Protein AF-A0ABD5IQQ6-F1 (afdb_monomer_lite)

Organism: NCBI:txid311460

Sequence (59 aa):
MDKTKFNLSRYEHQLVAGILTMLVEDLDYTPREVFELLEDAKNQMWYALNELKNEKARK

pLDDT: mean 94.1, std 6.88, range [63.97, 98.5]

Secondary structure (DSSP, 8-state):
--TTS--TTSHHHHHHHHHHHHHHHTS---HHHHHHHHHHHHHHHHHHHHHHHHHHHH-

Foldseek 3Di:
DDPPDQDCVDPVSVVVVVVLCCCVPVVVDDNVNSVVVVVVVCVVCVVVVVVVVVVVVVD

Radius of gyration: 14.25 Å; chains: 1; bounding box: 26×26×39 Å

Structure (mmCIF, N/CA/C/O backbone):
data_AF-A0ABD5IQQ6-F1
#
_entry.id   AF-A0ABD5IQQ6-F1
#
loop_
_atom_site.group_PDB
_atom_site.id
_atom_site.type_symbol
_atom_site.label_atom_id
_atom_site.label_alt_id
_atom_site.label_comp_id
_atom_site.label_asym_id
_atom_site.label_entity_id
_atom_site.label_seq_id
_atom_site.pdbx_PDB_ins_code
_atom_site.Cartn_x
_atom_site.Cartn_y
_atom_site.Cartn_z
_atom_site.occupancy
_atom_site.B_iso_or_equiv
_atom_site.auth_seq_id
_atom_site.auth_comp_id
_atom_site.auth_asym_id
_atom_site.auth_atom_id
_atom_site.pdbx_PDB_model_num
ATOM 1 N N . MET A 1 1 ? 6.121 -10.599 17.057 1.00 65.31 1 MET A N 1
ATOM 2 C CA . MET A 1 1 ? 6.357 -10.461 15.604 1.00 65.31 1 MET A CA 1
ATOM 3 C C . MET A 1 1 ? 6.055 -9.021 15.220 1.00 65.31 1 MET A C 1
ATOM 5 O O . MET A 1 1 ? 5.012 -8.519 15.620 1.00 65.31 1 MET A O 1
ATOM 9 N N . ASP A 1 2 ? 6.982 -8.339 14.554 1.00 82.44 2 ASP A N 1
ATOM 10 C CA . ASP A 1 2 ? 6.841 -6.919 14.223 1.00 82.44 2 ASP A CA 1
ATOM 11 C C . ASP A 1 2 ? 5.819 -6.735 13.093 1.00 82.44 2 ASP A C 1
ATOM 13 O O . ASP A 1 2 ? 6.011 -7.245 11.988 1.00 82.44 2 ASP A O 1
ATOM 17 N N . LYS A 1 3 ? 4.711 -6.042 13.381 1.00 84.44 3 LYS A N 1
ATOM 18 C CA . LYS A 1 3 ? 3.645 -5.813 12.397 1.00 84.44 3 LYS A CA 1
ATOM 19 C C . LYS A 1 3 ? 4.045 -4.820 11.306 1.00 84.44 3 LYS A C 1
ATOM 21 O O . LYS A 1 3 ? 3.372 -4.789 10.286 1.00 84.44 3 LYS A O 1
ATOM 26 N N . THR A 1 4 ? 5.109 -4.049 11.523 1.00 89.00 4 THR A N 1
ATOM 27 C CA . THR A 1 4 ? 5.565 -2.980 10.626 1.00 89.00 4 THR A CA 1
ATOM 28 C C . THR A 1 4 ? 6.620 -3.445 9.621 1.00 89.00 4 THR A C 1
ATOM 30 O O . THR A 1 4 ? 6.871 -2.760 8.635 1.00 89.00 4 THR A O 1
ATOM 33 N N . LYS A 1 5 ? 7.215 -4.628 9.826 1.00 93.88 5 LYS A N 1
ATOM 34 C CA . LYS A 1 5 ? 8.191 -5.208 8.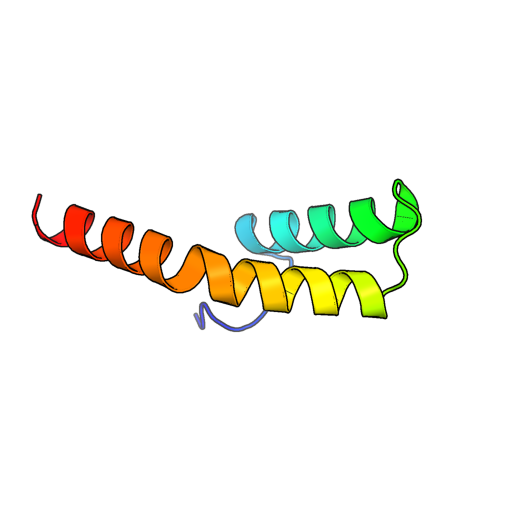896 1.00 93.88 5 LYS A CA 1
ATOM 35 C C . LYS A 1 5 ? 7.501 -6.036 7.825 1.00 93.88 5 LYS A C 1
ATOM 37 O O . LYS A 1 5 ? 6.796 -6.997 8.141 1.00 93.88 5 LYS A O 1
ATOM 42 N N . PHE A 1 6 ? 7.759 -5.691 6.566 1.00 92.88 6 PHE A N 1
ATOM 43 C CA . PHE A 1 6 ? 7.254 -6.436 5.422 1.00 92.88 6 PHE A CA 1
ATOM 44 C C . PHE A 1 6 ? 7.709 -7.903 5.468 1.00 92.88 6 PHE A C 1
ATOM 46 O O . PHE A 1 6 ? 8.843 -8.210 5.834 1.00 92.88 6 PHE A O 1
ATOM 53 N N . ASN A 1 7 ? 6.796 -8.818 5.145 1.00 95.00 7 ASN A N 1
ATOM 54 C CA . ASN A 1 7 ? 7.021 -10.259 5.240 1.00 95.00 7 ASN A CA 1
ATOM 55 C C . ASN A 1 7 ? 6.021 -11.013 4.359 1.00 95.00 7 ASN A C 1
ATOM 57 O O . ASN A 1 7 ? 4.842 -11.074 4.700 1.00 95.00 7 ASN A O 1
ATOM 61 N N . LEU A 1 8 ? 6.514 -11.641 3.294 1.00 93.31 8 LEU A N 1
ATOM 62 C CA . LEU A 1 8 ? 5.716 -12.388 2.322 1.00 93.31 8 LEU A CA 1
ATOM 63 C C . LEU A 1 8 ? 5.100 -13.685 2.862 1.00 93.31 8 LEU A C 1
ATOM 65 O O . LEU A 1 8 ? 4.273 -14.269 2.176 1.00 93.31 8 LEU A O 1
ATOM 69 N N . SER A 1 9 ? 5.441 -14.148 4.068 1.00 95.31 9 SER A N 1
ATOM 70 C CA . SER A 1 9 ? 4.735 -15.280 4.687 1.00 95.31 9 SER A CA 1
ATOM 71 C C . SER A 1 9 ? 3.402 -14.889 5.338 1.00 95.31 9 SER A C 1
ATOM 73 O O . SER A 1 9 ? 2.657 -15.765 5.775 1.00 95.31 9 SER A O 1
ATOM 75 N N . ARG A 1 10 ? 3.088 -13.588 5.423 1.00 94.62 10 ARG A N 1
ATOM 76 C CA . ARG A 1 10 ? 1.827 -13.070 5.970 1.00 94.62 10 ARG A CA 1
ATOM 77 C C . ARG A 1 10 ? 0.878 -12.691 4.843 1.00 94.62 10 ARG A C 1
ATOM 79 O O . ARG A 1 10 ? 1.243 -11.908 3.969 1.00 94.62 10 ARG A O 1
ATOM 86 N N . TYR A 1 11 ? -0.346 -13.201 4.908 1.00 95.19 11 TYR A N 1
ATOM 87 C CA . TYR A 1 11 ? -1.371 -13.003 3.883 1.00 95.19 11 TYR A CA 1
ATOM 88 C C . TYR A 1 11 ? -1.630 -11.519 3.578 1.00 95.19 11 TYR A C 1
ATOM 90 O O . TYR A 1 11 ? -1.605 -11.094 2.431 1.00 95.19 11 TYR A O 1
ATOM 98 N N . GLU A 1 12 ? -1.781 -10.691 4.607 1.00 95.06 12 GLU A N 1
ATOM 99 C CA . GLU A 1 12 ? -2.015 -9.254 4.471 1.00 95.06 12 GLU A CA 1
ATOM 100 C C . GLU A 1 12 ? -0.862 -8.517 3.7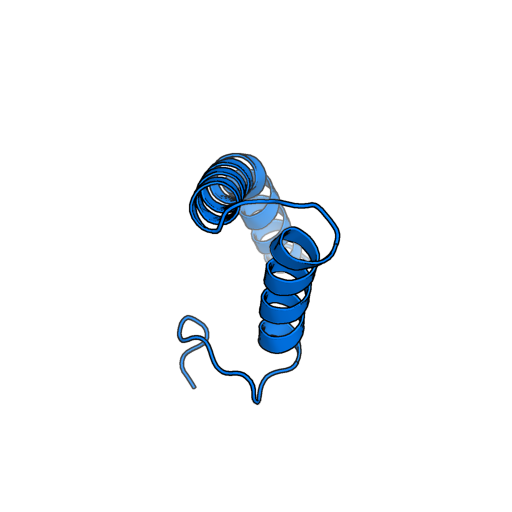72 1.00 95.06 12 GLU A C 1
ATOM 102 O O . GLU A 1 12 ? -1.089 -7.523 3.092 1.00 95.06 12 GLU A O 1
ATOM 107 N N . HIS A 1 13 ? 0.373 -9.007 3.890 1.00 95.88 13 HIS A N 1
ATOM 108 C CA . HIS A 1 13 ? 1.524 -8.432 3.192 1.00 95.88 13 HIS A CA 1
ATOM 109 C C . HIS A 1 13 ? 1.621 -8.944 1.751 1.00 95.88 13 HIS A C 1
ATOM 111 O O . HIS A 1 13 ? 2.048 -8.198 0.873 1.00 95.88 13 HIS A O 1
ATOM 117 N N . GLN A 1 14 ? 1.198 -10.186 1.496 1.00 96.75 14 GLN A N 1
ATOM 118 C CA . GLN A 1 14 ? 1.044 -10.706 0.135 1.00 96.75 14 GLN A CA 1
ATOM 119 C C . GLN A 1 14 ? 0.006 -9.894 -0.642 1.00 96.75 14 GLN A C 1
ATOM 121 O O . GLN A 1 14 ? 0.245 -9.581 -1.801 1.00 96.75 14 GLN A O 1
ATOM 126 N N . LEU A 1 15 ? -1.095 -9.486 0.003 1.00 97.31 15 LEU A N 1
ATOM 127 C CA . LEU A 1 15 ? -2.081 -8.591 -0.610 1.00 97.31 15 LEU A CA 1
ATOM 128 C C . LEU A 1 15 ? -1.463 -7.250 -1.013 1.00 97.31 15 LEU A C 1
ATOM 130 O O . LEU A 1 15 ? -1.688 -6.796 -2.130 1.00 97.31 15 LEU A O 1
ATOM 134 N N . VAL A 1 16 ? -0.653 -6.641 -0.137 1.00 95.94 16 VAL A N 1
ATOM 135 C CA . VAL A 1 16 ? 0.067 -5.408 -0.486 1.00 95.94 16 VAL A CA 1
ATOM 136 C C . VAL A 1 16 ? 0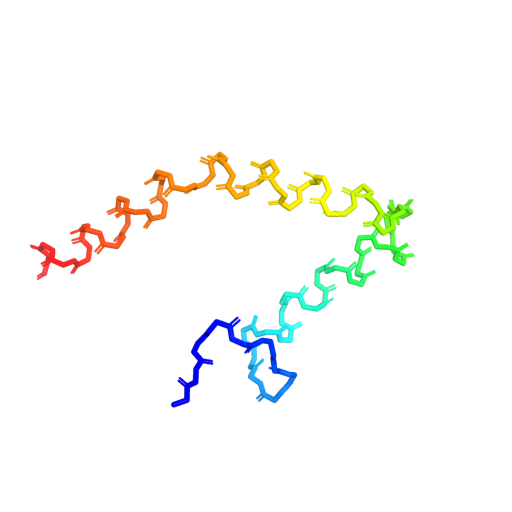.978 -5.656 -1.686 1.00 95.94 16 VAL A C 1
ATOM 138 O O . VAL A 1 16 ? 0.856 -4.936 -2.667 1.00 95.94 16 VAL A O 1
ATOM 141 N N . ALA A 1 17 ? 1.825 -6.691 -1.661 1.00 96.44 17 ALA A N 1
ATOM 142 C CA . ALA A 1 17 ? 2.690 -7.015 -2.800 1.00 96.44 17 ALA A CA 1
ATOM 143 C C . ALA A 1 17 ? 1.905 -7.223 -4.099 1.00 96.44 17 ALA A C 1
ATOM 145 O O . ALA A 1 17 ? 2.284 -6.654 -5.114 1.00 96.44 17 ALA A O 1
ATOM 146 N N . GLY A 1 18 ? 0.802 -7.974 -4.061 1.00 97.69 18 GLY A N 1
ATOM 147 C CA . GLY A 1 18 ? -0.028 -8.227 -5.237 1.00 97.69 18 GLY A CA 1
ATOM 148 C C . GLY A 1 18 ? -0.593 -6.945 -5.847 1.00 97.69 18 GLY A C 1
ATOM 149 O O . GLY A 1 18 ? -0.562 -6.792 -7.062 1.00 97.69 18 GLY A O 1
ATOM 150 N N . ILE A 1 19 ? -1.038 -5.994 -5.018 1.00 97.12 19 ILE A N 1
ATOM 151 C CA . ILE A 1 19 ? -1.511 -4.689 -5.501 1.00 97.12 19 ILE A CA 1
ATOM 152 C C . ILE A 1 19 ? -0.372 -3.901 -6.154 1.00 97.12 19 ILE A C 1
ATOM 154 O O . ILE A 1 19 ? -0.561 -3.352 -7.235 1.00 97.12 19 ILE A O 1
ATOM 158 N N . LEU A 1 20 ? 0.811 -3.858 -5.532 1.00 97.44 20 LEU A N 1
ATOM 159 C CA . LEU A 1 20 ? 1.959 -3.145 -6.105 1.00 97.44 20 LEU A CA 1
ATOM 160 C C . LEU A 1 20 ? 2.409 -3.764 -7.431 1.00 97.44 20 LEU A C 1
ATOM 162 O O . LEU A 1 20 ? 2.720 -3.029 -8.361 1.00 97.44 20 LEU A O 1
ATOM 166 N N . THR A 1 21 ? 2.413 -5.094 -7.527 1.00 97.75 21 THR A N 1
ATOM 167 C CA . THR A 1 21 ? 2.741 -5.810 -8.764 1.00 97.75 21 THR A CA 1
ATOM 168 C C . THR A 1 21 ? 1.720 -5.519 -9.858 1.00 97.75 21 THR A C 1
ATOM 170 O O . THR A 1 21 ? 2.125 -5.118 -10.939 1.00 97.75 21 THR A O 1
ATOM 173 N N . MET A 1 22 ? 0.419 -5.619 -9.568 1.00 98.31 22 MET A N 1
ATOM 174 C CA . MET A 1 22 ? -0.651 -5.301 -10.524 1.00 98.31 22 MET A CA 1
ATOM 175 C C . MET A 1 22 ? -0.534 -3.869 -11.065 1.00 98.31 22 MET A C 1
ATOM 177 O O . MET A 1 22 ? -0.694 -3.643 -12.259 1.00 98.31 22 MET A O 1
ATOM 181 N N . LEU A 1 23 ? -0.222 -2.891 -10.205 1.00 98.44 23 LEU A N 1
ATOM 182 C CA . LEU A 1 23 ? -0.049 -1.501 -10.640 1.00 98.44 23 LEU A CA 1
ATOM 183 C C . LEU A 1 23 ? 1.071 -1.361 -11.681 1.00 98.44 23 LEU A C 1
ATOM 185 O O . LEU A 1 23 ? 0.930 -0.591 -12.626 1.00 98.44 23 LEU A O 1
ATOM 189 N N . VAL A 1 24 ? 2.164 -2.107 -11.518 1.00 98.12 24 VAL A N 1
ATOM 190 C CA . VAL A 1 24 ? 3.309 -2.058 -12.435 1.00 98.12 24 VAL A CA 1
ATOM 191 C C . VAL A 1 24 ? 3.075 -2.905 -13.686 1.00 98.12 24 VAL A C 1
ATOM 193 O O . VAL A 1 24 ? 3.368 -2.444 -14.783 1.00 98.12 24 VAL A O 1
ATOM 196 N N . GLU A 1 25 ? 2.585 -4.137 -13.536 1.00 97.94 25 GLU A N 1
ATOM 197 C CA . GLU A 1 25 ? 2.481 -5.101 -14.640 1.00 97.94 25 GLU A CA 1
ATOM 198 C C . GLU A 1 25 ? 1.229 -4.904 -15.499 1.00 97.94 25 GLU A C 1
ATOM 200 O O . GLU A 1 25 ? 1.306 -5.060 -16.715 1.00 97.94 25 GLU A O 1
ATOM 205 N N . ASP A 1 26 ? 0.097 -4.547 -14.887 1.00 98.06 26 ASP A N 1
ATOM 206 C CA . ASP A 1 26 ? -1.197 -4.488 -15.578 1.00 98.06 26 ASP A CA 1
ATOM 207 C C . ASP A 1 26 ? -1.660 -3.053 -15.866 1.00 98.06 26 ASP A C 1
ATOM 209 O O . ASP A 1 26 ? -2.496 -2.842 -16.746 1.00 98.06 26 ASP A O 1
ATOM 213 N N . LEU A 1 27 ? -1.166 -2.067 -15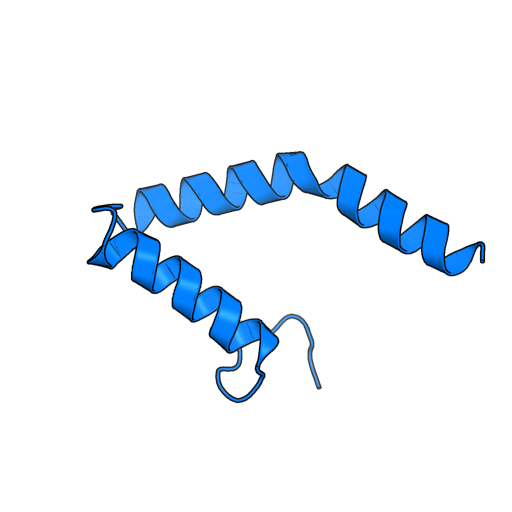.106 1.00 98.00 27 LEU A N 1
ATOM 214 C CA . LEU A 1 27 ? -1.619 -0.670 -15.176 1.00 98.00 27 LEU A CA 1
ATOM 215 C C . LEU A 1 27 ? -0.520 0.319 -15.596 1.00 98.00 27 LEU A C 1
ATOM 217 O O . LEU A 1 27 ? -0.754 1.526 -15.558 1.00 98.00 27 LEU A O 1
ATOM 221 N N . ASP A 1 28 ? 0.649 -0.182 -16.007 1.00 97.94 28 ASP A N 1
ATOM 222 C CA . ASP A 1 28 ? 1.781 0.592 -16.539 1.00 97.94 28 ASP A CA 1
ATOM 223 C C . ASP A 1 28 ? 2.327 1.690 -15.601 1.00 97.94 28 ASP A C 1
ATOM 225 O O . ASP A 1 28 ? 2.966 2.647 -16.049 1.00 97.94 28 ASP A O 1
ATOM 229 N N . TYR A 1 29 ? 2.131 1.567 -14.284 1.00 98.50 29 TYR A N 1
ATOM 230 C CA . TYR A 1 29 ? 2.744 2.496 -13.335 1.00 98.50 29 TYR A CA 1
ATOM 231 C C . TYR A 1 29 ? 4.249 2.246 -13.257 1.00 98.50 29 TYR A C 1
ATOM 233 O O . TYR A 1 29 ? 4.724 1.120 -13.090 1.00 98.50 29 TYR A O 1
ATOM 241 N N . THR A 1 30 ? 5.033 3.319 -13.239 1.00 98.44 30 THR A N 1
ATOM 242 C CA . THR A 1 30 ? 6.423 3.229 -12.797 1.00 98.44 30 THR A CA 1
ATOM 243 C C . THR A 1 30 ? 6.481 2.980 -11.284 1.00 98.44 30 THR A C 1
ATOM 245 O O . THR A 1 30 ? 5.601 3.423 -10.539 1.00 98.44 30 THR A O 1
ATOM 248 N N . PRO A 1 31 ? 7.560 2.365 -10.758 1.00 97.94 31 PRO A N 1
ATOM 249 C CA . PRO A 1 31 ? 7.731 2.213 -9.312 1.00 97.94 31 PRO A CA 1
ATOM 250 C C . PRO A 1 31 ? 7.615 3.537 -8.548 1.00 97.94 31 PRO A C 1
ATOM 252 O O . PRO A 1 31 ? 7.116 3.572 -7.427 1.00 97.94 31 PRO A O 1
ATOM 255 N N . ARG A 1 32 ? 8.052 4.642 -9.165 1.00 98.12 32 ARG A N 1
ATOM 256 C CA . ARG A 1 32 ? 7.941 5.979 -8.585 1.00 98.12 32 ARG A CA 1
ATOM 257 C C . ARG A 1 32 ? 6.480 6.391 -8.394 1.00 98.12 32 ARG A C 1
ATOM 259 O O . ARG A 1 32 ? 6.125 6.800 -7.294 1.00 98.12 32 ARG A O 1
ATOM 266 N N . GLU A 1 33 ? 5.657 6.262 -9.430 1.00 98.50 33 GLU A N 1
ATOM 267 C CA . GLU A 1 33 ? 4.235 6.626 -9.378 1.00 98.50 33 GLU A CA 1
ATOM 268 C C . GLU A 1 33 ? 3.470 5.760 -8.375 1.00 98.50 33 GLU A C 1
ATOM 270 O O . GLU A 1 33 ? 2.619 6.270 -7.650 1.00 98.50 33 GLU A O 1
ATOM 275 N N . VAL A 1 34 ? 3.818 4.472 -8.257 1.00 98.38 34 VAL A N 1
ATOM 276 C CA . VAL A 1 34 ? 3.259 3.597 -7.215 1.00 98.38 34 VAL A CA 1
ATOM 277 C C . VAL A 1 34 ? 3.539 4.155 -5.818 1.00 98.38 34 VAL A C 1
ATOM 279 O O . VAL A 1 34 ? 2.631 4.233 -4.991 1.00 98.38 34 VAL A O 1
ATOM 282 N N . PHE A 1 35 ? 4.776 4.566 -5.529 1.00 97.25 35 PHE A N 1
ATOM 283 C CA . PHE A 1 35 ? 5.109 5.115 -4.212 1.00 97.25 35 PHE A CA 1
ATOM 284 C C . PHE A 1 35 ? 4.493 6.495 -3.962 1.00 97.25 35 PHE A C 1
ATOM 286 O O . PHE A 1 35 ? 4.075 6.763 -2.836 1.00 97.25 35 PHE A O 1
ATOM 293 N N . GLU A 1 36 ? 4.391 7.347 -4.984 1.00 98.31 36 GLU A N 1
ATOM 294 C CA . GLU A 1 36 ? 3.691 8.635 -4.883 1.00 98.31 36 GLU A CA 1
ATOM 295 C C . GLU A 1 36 ? 2.195 8.426 -4.579 1.00 98.31 36 GLU A C 1
ATOM 297 O O . GLU A 1 36 ? 1.658 9.065 -3.673 1.00 98.31 36 GLU A O 1
ATOM 302 N N . LEU A 1 37 ? 1.549 7.454 -5.236 1.00 97.88 37 LEU A N 1
ATOM 303 C CA . LEU A 1 37 ? 0.167 7.058 -4.952 1.00 97.88 37 LEU A CA 1
ATOM 304 C C . LEU A 1 37 ? -0.001 6.522 -3.524 1.00 97.88 37 LEU A C 1
ATOM 306 O O . LEU A 1 37 ? -0.952 6.887 -2.836 1.00 97.88 37 LEU A O 1
ATOM 310 N N . LEU A 1 38 ? 0.906 5.657 -3.057 1.00 96.38 38 LEU A N 1
ATOM 311 C CA . LEU A 1 38 ? 0.849 5.127 -1.691 1.00 96.38 38 LEU A CA 1
ATOM 312 C C . LEU A 1 38 ? 0.988 6.226 -0.634 1.00 96.38 38 LEU A C 1
ATOM 314 O O . LEU A 1 38 ? 0.325 6.166 0.402 1.00 96.38 38 LEU A O 1
ATOM 318 N N . GLU A 1 39 ? 1.851 7.210 -0.877 1.00 97.69 39 GLU A N 1
ATOM 319 C CA . GLU A 1 39 ? 2.046 8.341 0.026 1.00 97.69 39 GLU A CA 1
ATOM 320 C C . GLU A 1 39 ? 0.782 9.207 0.111 1.00 97.69 39 GLU A C 1
ATOM 322 O O . GLU A 1 39 ? 0.330 9.533 1.212 1.00 97.69 39 GLU A O 1
ATOM 327 N N . ASP A 1 40 ? 0.168 9.518 -1.031 1.00 97.94 40 ASP A N 1
ATOM 328 C CA . ASP A 1 40 ? -1.101 10.247 -1.090 1.00 97.94 40 ASP A CA 1
ATOM 329 C C . ASP A 1 40 ? -2.243 9.465 -0.412 1.00 97.94 40 ASP A C 1
ATOM 331 O O . ASP A 1 40 ? -2.915 9.984 0.485 1.00 97.94 40 ASP A O 1
ATOM 335 N N . ALA A 1 41 ? -2.387 8.173 -0.724 1.00 96.94 41 ALA A N 1
ATOM 336 C CA . ALA A 1 41 ? -3.377 7.297 -0.097 1.00 96.94 41 ALA A CA 1
ATOM 337 C C . ALA A 1 41 ? -3.195 7.216 1.427 1.00 96.94 41 ALA A C 1
ATOM 339 O O . ALA A 1 41 ? -4.170 7.289 2.179 1.00 96.94 41 ALA A O 1
ATOM 340 N N . LYS A 1 42 ? -1.951 7.115 1.913 1.00 95.75 42 LYS A N 1
ATOM 341 C CA . LYS A 1 42 ? -1.643 7.156 3.349 1.00 95.75 42 LYS A CA 1
ATOM 342 C C . LYS A 1 42 ? -2.143 8.459 3.975 1.00 95.75 42 LYS A C 1
ATOM 344 O O . LYS A 1 42 ? -2.791 8.407 5.020 1.00 95.75 42 LYS A O 1
ATOM 349 N N . ASN A 1 43 ? -1.861 9.602 3.351 1.00 96.12 43 ASN A N 1
ATOM 350 C CA . ASN A 1 43 ? -2.237 10.916 3.874 1.00 96.12 43 ASN A CA 1
ATOM 351 C C . ASN A 1 43 ? -3.761 11.105 3.920 1.00 96.12 43 ASN A C 1
ATOM 353 O O . ASN A 1 43 ? -4.284 11.585 4.926 1.00 96.12 43 ASN A O 1
ATOM 357 N N . GLN A 1 44 ? -4.482 10.663 2.887 1.00 95.56 44 GLN A N 1
ATOM 358 C CA . GLN A 1 44 ? -5.943 10.767 2.836 1.00 95.56 44 GLN A CA 1
ATOM 359 C C . GLN A 1 44 ? -6.641 9.800 3.801 1.00 95.56 44 GLN A C 1
ATOM 361 O O . GLN A 1 44 ? -7.607 10.165 4.471 1.00 95.56 44 GLN A O 1
ATOM 366 N N . MET A 1 45 ? -6.148 8.563 3.912 1.00 96.62 45 MET A N 1
ATOM 367 C CA . MET A 1 45 ? -6.805 7.535 4.723 1.00 96.62 45 MET A CA 1
ATOM 368 C C . MET A 1 45 ? -6.438 7.587 6.207 1.00 96.62 45 MET A C 1
ATOM 370 O O . MET A 1 45 ? -7.128 6.966 7.017 1.00 96.62 45 MET A O 1
ATOM 374 N N . TRP A 1 46 ? -5.376 8.302 6.593 1.00 95.38 46 TRP A N 1
ATOM 375 C CA . TRP A 1 46 ? -4.869 8.312 7.969 1.00 95.38 46 TRP A CA 1
ATOM 376 C C . TRP A 1 46 ? -5.958 8.592 9.011 1.00 95.38 46 TRP A C 1
ATOM 378 O O . TRP A 1 46 ? -6.084 7.862 9.999 1.00 95.38 46 TRP A O 1
ATOM 388 N N . TYR A 1 47 ? -6.763 9.634 8.795 1.00 94.19 47 TYR A N 1
ATOM 389 C CA . TYR A 1 47 ? -7.818 10.015 9.733 1.00 94.19 47 TYR A CA 1
ATOM 390 C C . TYR A 1 47 ? -8.935 8.971 9.786 1.00 94.19 47 TYR A C 1
ATOM 392 O O . TYR A 1 47 ? -9.272 8.513 10.877 1.00 94.19 47 TYR A O 1
ATOM 400 N N . ALA A 1 48 ? -9.415 8.505 8.631 1.00 95.38 48 ALA A N 1
ATOM 401 C CA . ALA A 1 48 ? -10.457 7.481 8.555 1.00 95.38 48 ALA A CA 1
ATOM 402 C C . ALA A 1 48 ? -10.036 6.166 9.242 1.00 95.38 48 ALA A C 1
ATOM 404 O O . ALA A 1 48 ? -10.800 5.5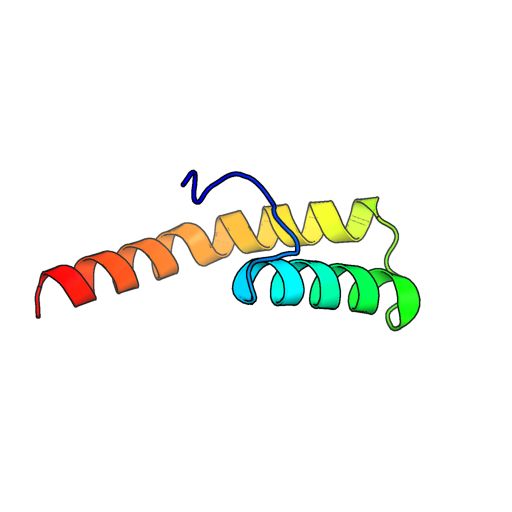75 10.005 1.00 95.38 48 ALA A O 1
ATOM 405 N N . LEU A 1 49 ? -8.791 5.719 9.043 1.00 95.88 49 LEU A N 1
ATOM 406 C CA . LEU A 1 49 ? -8.263 4.517 9.700 1.00 95.88 49 LEU A CA 1
ATOM 407 C C . LEU A 1 49 ? -8.161 4.683 11.223 1.00 95.88 49 LEU A C 1
ATOM 409 O O . LEU A 1 49 ? -8.453 3.744 11.972 1.00 95.88 49 LEU A O 1
ATOM 413 N N . ASN A 1 50 ? -7.767 5.868 11.696 1.00 95.12 50 ASN A N 1
ATOM 414 C CA . ASN A 1 50 ? -7.737 6.170 13.126 1.00 95.12 50 ASN A CA 1
ATOM 415 C C . ASN A 1 50 ? -9.142 6.193 13.736 1.00 95.12 50 ASN A C 1
ATOM 417 O O . ASN A 1 50 ? -9.337 5.656 14.828 1.00 95.12 50 ASN A O 1
ATOM 421 N N . GLU A 1 51 ? -10.124 6.757 13.035 1.00 95.00 51 GLU A N 1
ATOM 422 C CA . GLU A 1 51 ? -11.520 6.755 13.473 1.00 95.00 51 GLU A CA 1
ATOM 423 C C . GLU A 1 51 ? -12.063 5.331 13.611 1.00 95.00 51 GLU A C 1
ATOM 425 O O . GLU A 1 51 ? -12.547 4.978 14.687 1.00 95.00 51 GLU A O 1
ATOM 430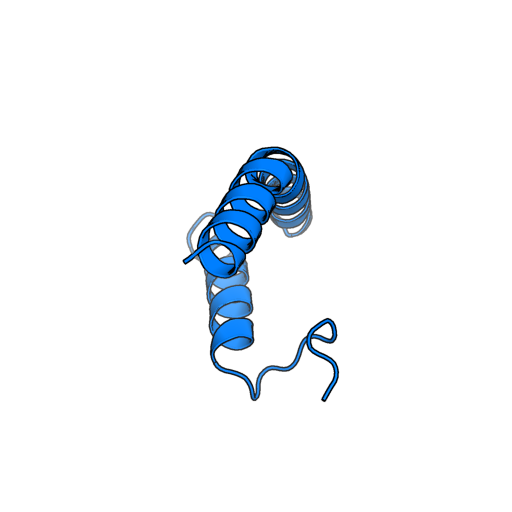 N N . LEU A 1 52 ? -11.875 4.474 12.602 1.00 95.12 52 LEU A N 1
ATOM 431 C CA . LEU A 1 52 ? -12.296 3.067 12.647 1.00 95.12 52 LEU A CA 1
ATOM 432 C C . LEU A 1 52 ? -11.684 2.308 13.831 1.00 95.12 52 LEU A C 1
ATOM 434 O O . LEU A 1 52 ? -12.360 1.537 14.521 1.00 95.12 52 LEU A O 1
ATOM 438 N N . LYS A 1 53 ? -10.393 2.534 14.098 1.00 93.69 53 LYS A N 1
ATOM 439 C CA . LYS A 1 53 ? -9.707 1.940 15.251 1.00 93.69 53 LYS A CA 1
ATOM 440 C C . LYS A 1 53 ? -10.323 2.412 16.571 1.00 93.69 53 LYS A C 1
ATOM 442 O O . LYS A 1 53 ? -10.543 1.593 17.465 1.00 93.69 53 LYS A O 1
ATOM 447 N N . ASN A 1 54 ? -10.604 3.707 16.692 1.00 94.06 54 ASN A N 1
ATOM 448 C CA . ASN A 1 54 ? -11.171 4.301 17.900 1.00 94.06 54 ASN A CA 1
ATOM 449 C C . ASN A 1 54 ? -12.635 3.892 18.116 1.00 94.06 54 ASN A C 1
ATOM 451 O O . ASN A 1 54 ? -13.045 3.654 19.247 1.00 94.06 54 ASN A O 1
ATOM 455 N N . GLU A 1 55 ? -13.437 3.766 17.058 1.00 93.19 55 GLU A N 1
ATOM 456 C CA . GLU A 1 55 ? -14.796 3.220 17.134 1.00 93.19 55 GLU A CA 1
ATOM 457 C C . GLU A 1 55 ? -14.816 1.783 17.633 1.00 93.19 55 GLU A C 1
ATOM 459 O O . GLU A 1 55 ? -15.612 1.453 18.508 1.00 93.19 55 GLU A O 1
ATOM 464 N N . LYS A 1 56 ? -13.909 0.941 17.132 1.00 86.69 56 LYS A N 1
ATOM 465 C CA . LYS A 1 56 ? -13.788 -0.441 17.599 1.00 86.69 56 LYS A CA 1
ATOM 466 C C . LYS A 1 56 ? -13.412 -0.532 19.079 1.00 86.69 56 LYS A C 1
ATOM 468 O O . LYS A 1 56 ? -13.817 -1.481 19.726 1.00 86.69 56 LYS A O 1
ATOM 473 N N . ALA A 1 57 ? -12.650 0.426 19.606 1.00 83.06 57 ALA A N 1
ATOM 474 C CA . ALA A 1 57 ? -12.303 0.471 21.028 1.00 83.06 57 ALA A CA 1
ATOM 475 C C . ALA A 1 57 ? -13.455 0.966 21.925 1.00 83.06 57 ALA A C 1
ATOM 477 O O . ALA A 1 57 ? -13.405 0.768 23.135 1.00 83.06 57 ALA A O 1
ATOM 478 N N . ARG A 1 58 ? -14.460 1.640 21.345 1.00 79.38 58 ARG A N 1
ATOM 479 C CA . ARG A 1 58 ? -15.643 2.163 22.051 1.00 79.38 58 ARG A CA 1
ATOM 480 C C . ARG A 1 58 ? -16.820 1.180 22.091 1.00 79.38 58 ARG A C 1
ATOM 482 O O . ARG A 1 58 ? -17.757 1.427 22.845 1.00 79.38 58 ARG A O 1
ATOM 489 N N . LYS A 1 59 ? -16.796 0.133 21.265 1.00 63.97 59 LYS A N 1
ATOM 490 C CA . LYS A 1 59 ? -17.776 -0.963 21.245 1.00 63.97 59 LYS A CA 1
ATOM 491 C C . LYS A 1 59 ? -17.266 -2.132 22.075 1.00 63.97 59 LYS A C 1
ATOM 493 O O . LYS A 1 59 ? -18.117 -2.776 22.719 1.00 63.97 59 LYS A O 1
#